Protein 6OV9 (pdb70)

B-factor: mean 27.52, std 8.32, range [11.66, 49.4]

Sequence (64 aa):
EVEALEKKVEALEKVQKLEKKVEALEHGWDGREVEALEKKVEALEKVQKLEKKVEALEHGWDGR

Radius of gyration: 17.45 Å; Cα contacts (8 Å, |Δi|>4): 10; chains: 2; bounding box: 22×20×58 Å

Solvent-accessible surface area: 6004 Å² total

Secondary structure (DSSP, 8-state):
-HHHHHHHHHHH--HHHHHHHHHHHHHTGGG-/-HHHHHHHHHHH--HHHHHHHHHHHHHTGGG-

Structure (mmCIF, N/CA/C/O backbone):
data_6OV9
#
_entry.id   6OV9
#
_cell.length_a   39.051
_cell.length_b   39.051
_cell.length_c   101.173
_cell.angle_alpha   90.000
_cell.angle_beta   90.000
_cell.angle_gamma   120.000
#
_symmetry.space_group_name_H-M   'H 3'
#
loop_
_entity.id
_entity.type
_entity.pdbx_description
1 polymer 'Coiled-coil Trimer with Glu:p-nitrophenylalanine:Lys Triad'
2 water water
#
loop_
_atom_site.group_PDB
_atom_site.id
_atom_site.type_symbol
_atom_site.label_atom_id
_atom_site.label_alt_id
_atom_site.label_comp_id
_atom_site.label_asym_id
_atom_site.label_entity_id
_atom_site.label_seq_id
_atom_site.pdbx_PDB_ins_code
_atom_site.Cartn_x
_atom_site.Cartn_y
_atom_site.Cartn_z
_atom_site.occupancy
_atom_site.B_iso_or_equiv
_atom_site.auth_seq_id
_atom_site.auth_comp_id
_atom_site.auth_asym_id
_atom_site.auth_atom_id
_atom_site.pdbx_PDB_model_num
ATOM 4 N N . GLU A 1 2 ? 13.547 -15.402 -31.000 1.00 36.61 1 GLU A N 1
ATOM 5 C CA . GLU A 1 2 ? 14.610 -15.562 -30.009 1.00 39.27 1 GLU A CA 1
ATOM 6 C C . GLU A 1 2 ? 14.864 -14.264 -29.245 1.00 36.03 1 GLU A C 1
ATOM 7 O O . GLU A 1 2 ? 14.792 -14.236 -28.022 1.00 38.52 1 GLU A O 1
ATOM 13 N N . VAL A 1 3 ? 15.161 -13.193 -29.981 1.00 36.88 2 VAL A N 1
ATOM 14 C CA . VAL A 1 3 ? 15.424 -11.898 -29.356 1.00 36.98 2 VAL A CA 1
ATOM 15 C C . VAL A 1 3 ? 14.240 -11.473 -28.494 1.00 36.64 2 VAL A C 1
ATOM 16 O O . VAL A 1 3 ? 14.400 -11.100 -27.327 1.00 35.67 2 VAL A O 1
ATOM 20 N N . GLU A 1 4 ? 13.032 -11.554 -29.052 1.00 32.85 3 GLU A N 1
ATOM 21 C CA . GLU A 1 4 ? 11.836 -11.147 -28.322 1.00 31.20 3 GLU A CA 1
ATOM 22 C C . GLU A 1 4 ? 11.660 -11.948 -27.035 1.00 33.38 3 GLU A C 1
ATOM 23 O O . GLU A 1 4 ? 11.345 -11.384 -25.979 1.00 28.67 3 GLU A O 1
ATOM 29 N N . ALA A 1 5 ? 11.844 -13.265 -27.096 1.00 26.09 4 ALA A N 1
ATOM 30 C CA . ALA A 1 5 ? 11.726 -14.047 -25.872 1.00 29.44 4 ALA A CA 1
ATOM 31 C C . ALA A 1 5 ? 12.862 -13.729 -24.905 1.00 28.76 4 ALA A C 1
ATOM 32 O O . ALA A 1 5 ? 12.671 -13.776 -23.687 1.00 29.96 4 ALA A O 1
ATOM 34 N N . LEU A 1 6 ? 14.033 -13.369 -25.425 1.00 32.63 5 LEU A N 1
ATOM 35 C CA . LEU A 1 6 ? 15.132 -12.987 -24.548 1.00 29.14 5 LEU A CA 1
ATOM 36 C C . LEU A 1 6 ? 14.861 -11.641 -23.883 1.00 26.78 5 LEU A C 1
ATOM 37 O O . LEU A 1 6 ? 15.125 -11.468 -22.689 1.00 25.06 5 LEU A O 1
ATOM 42 N N . GLU A 1 7 ? 14.307 -10.684 -24.627 1.00 29.27 6 GLU A N 1
ATOM 43 C CA . GLU A 1 7 ? 13.867 -9.439 -24.008 1.00 29.19 6 GLU A CA 1
ATOM 44 C C . GLU A 1 7 ? 12.881 -9.717 -22.879 1.00 30.49 6 GLU A C 1
ATOM 45 O O . GLU A 1 7 ? 12.986 -9.134 -21.793 1.00 29.11 6 GLU A O 1
ATOM 51 N N . LYS A 1 8 ? 11.937 -10.633 -23.112 1.00 23.99 7 LYS A N 1
ATOM 52 C CA . LYS A 1 8 ? 10.989 -11.035 -22.078 1.00 28.49 7 LYS A CA 1
ATOM 53 C C . LYS A 1 8 ? 11.705 -11.593 -20.853 1.00 27.55 7 LYS A C 1
ATOM 54 O O . LYS A 1 8 ? 11.399 -11.218 -19.715 1.00 25.50 7 LYS A O 1
ATOM 60 N N . LYS A 1 9 ? 12.631 -12.528 -21.066 1.00 21.67 8 LYS A N 1
ATOM 61 C CA . LYS A 1 9 ? 13.355 -13.112 -19.943 1.00 25.73 8 LYS A CA 1
ATOM 62 C C . LYS A 1 9 ? 14.140 -12.049 -19.189 1.00 23.51 8 LYS A C 1
ATOM 63 O O . LYS A 1 9 ? 14.122 -12.014 -17.955 1.00 24.05 8 LYS A O 1
ATOM 69 N N . VAL A 1 10 ? 14.831 -11.170 -19.916 1.00 22.44 9 VAL A N 1
ATOM 70 C CA . VAL A 1 10 ? 15.635 -10.138 -19.271 1.00 24.97 9 VAL A CA 1
ATOM 71 C C . VAL A 1 10 ? 14.749 -9.203 -18.455 1.00 27.29 9 VAL A C 1
ATOM 72 O O . VAL A 1 10 ? 15.116 -8.773 -17.352 1.00 28.58 9 VAL A O 1
ATOM 76 N N . GLU A 1 11 ? 13.555 -8.898 -18.958 1.00 28.75 10 GLU A N 1
ATOM 77 C CA . GLU A 1 11 ? 12.693 -7.965 -18.242 1.00 28.15 10 GLU A CA 1
ATOM 78 C C . GLU A 1 11 ? 12.098 -8.595 -16.989 1.00 28.63 10 GLU A C 1
ATOM 79 O O . GLU A 1 11 ? 11.893 -7.901 -15.987 1.00 32.01 10 GLU A O 1
ATOM 85 N N . ALA A 1 12 ? 11.819 -9.897 -17.018 1.00 22.05 11 ALA A N 1
ATOM 86 C CA . ALA A 1 12 ? 11.424 -10.582 -15.796 1.00 22.68 11 ALA A CA 1
ATOM 87 C C . ALA A 1 12 ? 12.566 -10.592 -14.786 1.00 21.48 11 ALA A C 1
ATOM 88 O O . ALA A 1 12 ? 12.342 -10.418 -13.587 1.00 18.59 11 ALA A O 1
ATOM 90 N N . LEU A 1 13 ? 13.801 -10.781 -15.264 1.00 22.72 12 LEU A N 1
ATOM 91 C CA . LEU A 1 13 ? 14.964 -10.805 -14.379 1.00 22.43 12 LEU A CA 1
ATOM 92 C C . LEU A 1 13 ? 15.216 -9.445 -13.753 1.00 20.37 12 LEU A C 1
ATOM 93 O O . LEU A 1 13 ? 15.602 -9.357 -12.583 1.00 20.12 12 LEU A O 1
ATOM 98 N N . GLU A 1 14 ? 15.037 -8.376 -14.516 1.00 17.76 13 GLU A N 1
ATOM 99 C CA . GLU A 1 14 ? 15.232 -7.054 -13.957 1.00 20.99 13 GLU A CA 1
ATOM 100 C C . GLU A 1 14 ? 14.249 -6.801 -12.810 1.00 18.23 13 GLU A C 1
ATOM 101 O O . GLU A 1 14 ? 14.624 -6.207 -11.798 1.00 17.34 13 GLU A O 1
ATOM 121 N N . LYS A 1 16 ? 12.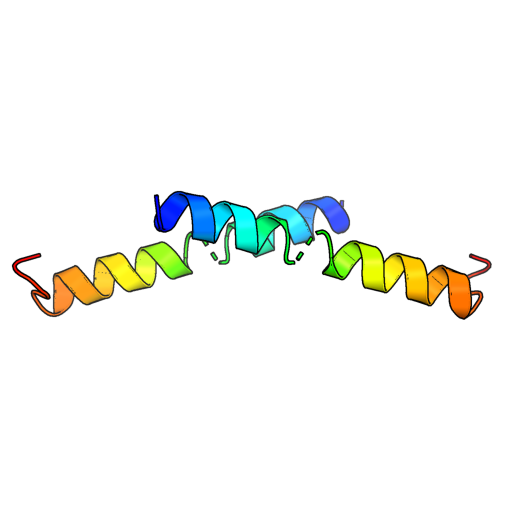776 -9.251 -10.914 1.00 18.52 15 LYS A N 1
ATOM 122 C CA . LYS A 1 16 ? 13.198 -10.102 -9.811 1.00 18.03 15 LYS A CA 1
ATOM 123 C C . LYS A 1 16 ? 14.379 -9.502 -9.071 1.00 15.48 15 LYS A C 1
ATOM 124 O O . LYS A 1 16 ? 14.388 -9.459 -7.839 1.00 17.07 15 LYS A O 1
ATOM 130 N N . VAL A 1 17 ? 15.377 -9.037 -9.821 1.00 12.32 16 VAL A N 1
ATOM 131 C CA . VAL A 1 17 ? 16.567 -8.476 -9.188 1.00 14.51 16 VAL A CA 1
ATOM 132 C C . VAL A 1 17 ? 16.207 -7.220 -8.393 1.00 14.75 16 VAL A C 1
ATOM 133 O O . VAL A 1 17 ? 16.684 -7.025 -7.268 1.00 13.92 16 VAL A O 1
ATOM 137 N N . GLN A 1 18 ? 15.323 -6.377 -8.932 1.00 13.71 17 GLN A N 1
ATOM 138 C CA . GLN A 1 18 ? 14.897 -5.190 -8.183 1.00 18.34 17 GLN A CA 1
ATOM 139 C C . GLN A 1 18 ? 14.217 -5.572 -6.870 1.00 15.72 17 GLN A C 1
ATOM 140 O O . GLN A 1 18 ? 14.508 -4.989 -5.817 1.00 16.80 17 GLN A O 1
ATOM 146 N N . LYS A 1 19 ? 13.326 -6.567 -6.905 1.00 14.44 18 LYS A N 1
ATOM 147 C CA . LYS A 1 19 ? 12.687 -7.023 -5.674 1.00 14.52 18 LYS A CA 1
ATOM 148 C C . LYS A 1 19 ? 13.710 -7.582 -4.690 1.00 13.72 18 LYS A C 1
ATOM 149 O O . LYS A 1 19 ? 13.645 -7.300 -3.487 1.00 14.67 18 LYS A O 1
ATOM 155 N N . LEU A 1 20 ? 14.663 -8.380 -5.182 1.00 14.20 19 LEU A N 1
ATOM 156 C CA . LEU A 1 20 ? 15.747 -8.867 -4.330 1.00 14.33 19 LEU A CA 1
ATOM 157 C C . LEU A 1 20 ? 16.513 -7.712 -3.687 1.00 15.31 19 LEU A C 1
ATOM 158 O O . LEU A 1 20 ? 16.779 -7.722 -2.479 1.00 14.87 19 LEU A O 1
ATOM 163 N N . GLU A 1 21 ? 16.903 -6.716 -4.486 1.00 12.97 20 GLU A N 1
ATOM 164 C CA . GLU A 1 21 ? 17.632 -5.570 -3.935 1.00 15.81 20 GLU A CA 1
ATOM 165 C C . GLU A 1 21 ? 16.867 -4.918 -2.785 1.00 16.65 20 GLU A C 1
ATOM 166 O O . GLU A 1 21 ? 17.436 -4.625 -1.722 1.00 17.70 20 GLU A O 1
ATOM 172 N N . LYS A 1 22 ? 15.567 -4.685 -2.983 1.00 16.36 21 LYS A N 1
ATOM 173 C CA . LYS A 1 22 ? 14.740 -4.109 -1.926 1.00 16.09 21 LYS A CA 1
ATOM 174 C C . LYS A 1 22 ? 14.727 -4.989 -0.684 1.00 16.61 21 LYS A C 1
ATOM 175 O O . LYS A 1 22 ? 14.847 -4.491 0.443 1.00 16.72 21 LYS A O 1
ATOM 181 N N . LYS A 1 23 ? 14.583 -6.303 -0.859 1.00 15.10 22 LYS A N 1
ATOM 182 C CA . LYS A 1 23 ? 14.512 -7.170 0.309 1.00 14.65 22 LYS A CA 1
ATOM 183 C C . LYS A 1 23 ? 15.861 -7.248 1.006 1.00 15.66 22 LYS A C 1
ATOM 184 O O . LYS A 1 23 ? 15.926 -7.260 2.238 1.00 16.63 22 LYS A O 1
ATOM 190 N N . VAL A 1 24 ? 16.949 -7.276 0.235 1.00 14.89 23 VAL A N 1
ATOM 191 C CA . VAL A 1 24 ? 18.290 -7.306 0.829 1.00 14.13 23 VAL A CA 1
ATOM 192 C C . VAL A 1 24 ? 18.590 -6.004 1.576 1.00 18.24 23 VAL A C 1
ATOM 193 O O . VAL A 1 24 ? 19.169 -6.024 2.670 1.00 17.61 23 VAL A O 1
ATOM 197 N N . GLU A 1 25 ? 18.204 -4.850 1.015 1.00 19.95 24 GLU A N 1
ATOM 198 C CA . GLU A 1 25 ? 18.393 -3.596 1.754 1.00 20.08 24 GLU A CA 1
ATOM 199 C C . GLU A 1 25 ? 17.597 -3.600 3.054 1.00 22.02 24 GLU A C 1
ATOM 200 O O . GLU A 1 25 ? 18.095 -3.169 4.104 1.00 20.72 24 GLU A O 1
ATOM 206 N N . ALA A 1 26 ? 16.360 -4.093 3.007 1.00 18.49 25 ALA A N 1
ATOM 207 C CA . ALA A 1 26 ? 15.551 -4.186 4.218 1.00 21.11 25 ALA A CA 1
ATOM 208 C C . ALA A 1 26 ? 16.229 -5.051 5.269 1.00 25.47 25 ALA A C 1
ATOM 209 O O . ALA A 1 26 ? 16.183 -4.736 6.463 1.00 26.59 25 ALA A O 1
ATOM 211 N N . LEU A 1 27 ? 16.895 -6.131 4.839 1.00 22.66 26 LEU A N 1
ATOM 212 C CA . LEU A 1 27 ? 17.592 -7.008 5.780 1.00 21.23 26 LEU A CA 1
ATOM 213 C C . LEU A 1 27 ? 18.847 -6.349 6.338 1.00 22.90 26 LEU A C 1
ATOM 214 O O . LEU A 1 27 ? 19.206 -6.569 7.498 1.00 29.38 26 LEU A O 1
ATOM 219 N N . GLU A 1 28 ? 19.540 -5.552 5.529 1.00 23.98 27 GLU A N 1
ATOM 220 C CA . GLU A 1 28 ? 20.781 -4.938 5.993 1.00 26.13 27 GLU A CA 1
ATOM 221 C C . GLU A 1 28 ? 20.520 -3.807 6.976 1.00 28.33 27 GLU A C 1
ATOM 222 O O . GLU A 1 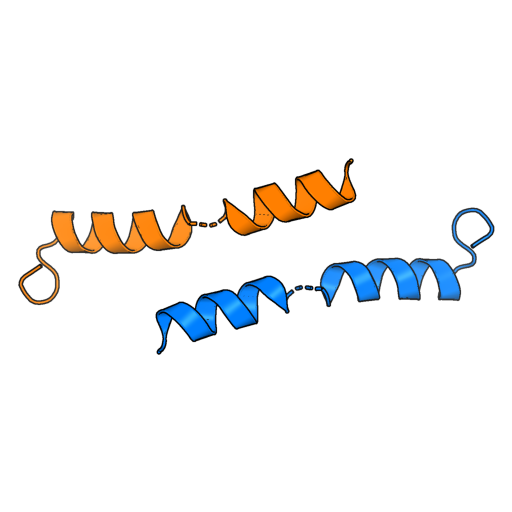28 ? 21.306 -3.590 7.907 1.00 25.81 27 GLU A O 1
ATOM 228 N N . HIS A 1 29 ? 19.452 -3.051 6.761 1.00 28.71 28 HIS A N 1
ATOM 229 C CA . HIS A 1 29 ? 19.212 -1.826 7.508 1.00 29.40 28 HIS A CA 1
ATOM 230 C C . HIS A 1 29 ? 18.296 -2.032 8.698 1.00 28.84 28 HIS A C 1
ATOM 231 O O . HIS A 1 29 ? 18.056 -1.082 9.447 1.00 34.93 28 HIS A O 1
ATOM 238 N N . GLY A 1 30 ? 17.793 -3.246 8.899 1.00 28.77 29 GLY A N 1
ATOM 239 C CA . GLY A 1 30 ? 16.761 -3.456 9.897 1.00 32.74 29 GLY A CA 1
ATOM 240 C C . GLY A 1 30 ? 15.509 -2.650 9.630 1.00 36.34 29 GLY A C 1
ATOM 241 O O . GLY A 1 30 ? 14.830 -2.233 10.577 1.00 30.36 29 GLY A O 1
ATOM 242 N N . TRP A 1 31 ? 15.192 -2.405 8.354 1.00 34.25 30 TRP A N 1
ATOM 243 C CA . TRP A 1 31 ? 14.054 -1.567 7.998 1.00 29.59 30 TRP A CA 1
ATOM 244 C C . TRP A 1 31 ? 12.766 -2.201 8.496 1.00 37.43 30 TRP A C 1
ATOM 245 O O . TRP A 1 31 ? 12.435 -3.330 8.110 1.00 28.26 30 TRP A O 1
ATOM 256 N N . ASP A 1 32 ? 12.045 -1.462 9.350 1.00 33.60 31 ASP A N 1
ATOM 257 C CA . ASP A 1 32 ? 10.733 -1.873 9.848 1.00 31.07 31 ASP A CA 1
ATOM 258 C C . ASP A 1 32 ? 10.817 -3.186 10.627 1.00 34.41 31 ASP A C 1
ATOM 259 O O . ASP A 1 32 ? 9.946 -4.051 10.521 1.00 39.16 31 ASP A O 1
ATOM 264 N N . GLY A 1 33 ? 11.874 -3.339 11.425 1.00 33.49 32 GLY A N 1
ATOM 265 C CA . GLY A 1 33 ? 12.075 -4.563 12.174 1.00 34.02 32 GLY A CA 1
ATOM 266 C C . GLY A 1 33 ? 12.470 -5.767 11.347 1.00 38.77 32 GLY A C 1
ATOM 267 O O . GLY A 1 33 ? 12.712 -6.836 11.921 1.00 41.82 32 GLY A O 1
ATOM 268 N N . ARG A 1 34 ? 12.528 -5.642 10.022 1.00 36.93 33 ARG A N 1
ATOM 269 C CA . ARG A 1 34 ? 13.053 -6.707 9.182 1.00 37.98 33 ARG A CA 1
ATOM 270 C C . ARG A 1 34 ? 14.551 -6.850 9.434 1.00 35.43 33 ARG A C 1
ATOM 271 O O . ARG A 1 34 ? 15.149 -7.873 9.097 1.00 41.98 33 ARG A O 1
ATOM 282 N N . GLU B 1 2 ? -0.624 -7.279 -2.899 1.00 34.35 1 GLU B N 1
ATOM 283 C CA . GLU B 1 2 ? -1.264 -6.638 -4.042 1.00 42.65 1 GLU B CA 1
ATOM 284 C C . GLU B 1 2 ? -0.313 -5.676 -4.758 1.00 38.03 1 GLU B C 1
ATOM 285 O O . GLU B 1 2 ? -0.273 -5.647 -5.986 1.00 39.76 1 GLU B O 1
ATOM 291 N N . VAL B 1 3 ? 0.439 -4.888 -3.986 1.00 35.75 2 VAL B N 1
ATOM 292 C CA . VAL B 1 3 ? 1.411 -3.971 -4.576 1.00 34.24 2 VAL B CA 1
ATOM 293 C C . VAL B 1 3 ? 2.431 -4.746 -5.398 1.00 37.35 2 VAL B C 1
ATOM 294 O O . VAL B 1 3 ? 2.702 -4.423 -6.560 1.00 37.07 2 VAL B O 1
ATOM 298 N N . GLU B 1 4 ? 2.995 -5.798 -4.808 1.00 35.08 3 GLU B N 1
ATOM 299 C CA . GLU B 1 4 ? 3.985 -6.611 -5.499 1.00 33.10 3 GLU B CA 1
ATOM 300 C C . GLU B 1 4 ? 3.392 -7.242 -6.757 1.00 36.52 3 GLU B C 1
ATOM 301 O O . GLU B 1 4 ? 4.073 -7.369 -7.785 1.00 28.25 3 GLU B O 1
ATOM 307 N N . ALA B 1 5 ? 2.119 -7.633 -6.703 1.00 28.69 4 ALA B N 1
ATOM 308 C CA . ALA B 1 5 ? 1.486 -8.136 -7.913 1.00 30.51 4 ALA B CA 1
ATOM 309 C C . ALA B 1 5 ? 1.169 -6.998 -8.874 1.00 28.12 4 ALA B C 1
ATOM 310 O O . ALA B 1 5 ? 1.162 -7.201 -10.091 1.00 27.50 4 ALA B O 1
ATOM 312 N N . LEU B 1 6 ? 0.948 -5.791 -8.360 1.00 30.60 5 LEU B N 1
ATOM 313 C CA . LEU B 1 6 ? 0.713 -4.665 -9.257 1.00 30.47 5 LEU B CA 1
ATOM 314 C C . LEU B 1 6 ? 2.005 -4.226 -9.939 1.00 26.99 5 LEU B C 1
ATOM 315 O O . LEU B 1 6 ? 2.010 -3.914 -11.134 1.00 27.10 5 LEU B O 1
ATOM 320 N N . GLU B 1 7 ? 3.114 -4.216 -9.204 1.00 26.47 6 GLU B N 1
ATOM 321 C CA . GLU B 1 7 ? 4.397 -3.906 -9.819 1.00 31.30 6 GLU B CA 1
ATOM 322 C C . GLU B 1 7 ? 4.723 -4.902 -10.921 1.00 30.22 6 GLU B C 1
ATOM 323 O O . GLU B 1 7 ? 5.287 -4.533 -11.955 1.00 26.88 6 GLU B O 1
ATOM 329 N N . LYS B 1 8 ? 4.350 -6.168 -10.725 1.00 25.72 7 LYS B N 1
ATOM 330 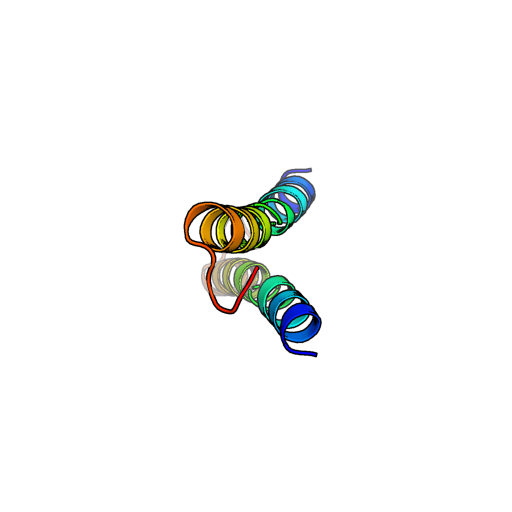C CA . LYS B 1 8 ? 4.542 -7.185 -11.753 1.00 26.12 7 LYS B CA 1
ATOM 331 C C . LYS B 1 8 ? 3.694 -6.902 -12.988 1.00 25.60 7 LYS B C 1
ATOM 332 O O . LYS B 1 8 ? 4.173 -7.018 -14.120 1.00 21.46 7 LYS B O 1
ATOM 338 N N . LYS B 1 9 ? 2.420 -6.559 -12.793 1.00 24.94 8 LYS B N 1
ATOM 339 C CA . LYS B 1 9 ? 1.566 -6.306 -13.949 1.00 25.67 8 LYS B CA 1
ATOM 340 C C . LYS B 1 9 ? 2.022 -5.064 -14.700 1.00 24.25 8 LYS B C 1
ATOM 341 O O . LYS B 1 9 ? 2.028 -5.044 -15.935 1.00 22.29 8 LYS B O 1
ATOM 347 N N . VAL B 1 10 ? 2.429 -4.029 -13.971 1.00 22.30 9 VAL B N 1
ATOM 348 C CA . VAL B 1 10 ? 2.875 -2.800 -14.613 1.00 24.12 9 VAL B CA 1
ATOM 349 C C . VAL B 1 10 ? 4.138 -3.050 -15.425 1.00 26.91 9 VAL B C 1
ATOM 350 O O . VAL B 1 10 ? 4.210 -2.720 -16.616 1.00 27.98 9 VAL B O 1
ATOM 354 N N . GLU B 1 11 ? 5.147 -3.657 -14.802 1.00 25.75 10 GLU B N 1
ATOM 355 C CA . GLU B 1 11 ? 6.396 -3.901 -15.509 1.00 28.04 10 GLU B CA 1
ATOM 356 C C . GLU B 1 11 ? 6.217 -4.867 -16.678 1.00 28.41 10 GLU B C 1
ATOM 357 O O . GLU B 1 11 ? 7.020 -4.834 -17.615 1.00 32.04 10 GLU B O 1
ATOM 363 N N . ALA B 1 12 ? 5.162 -5.692 -16.675 1.00 22.39 11 ALA B N 1
ATOM 364 C CA . ALA B 1 12 ? 4.820 -6.465 -17.863 1.00 19.59 11 ALA B CA 1
A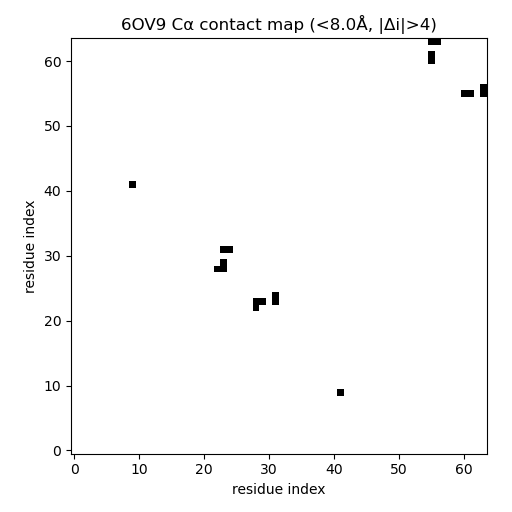TOM 365 C C . ALA B 1 12 ? 4.093 -5.616 -18.900 1.00 25.38 11 ALA B C 1
ATOM 366 O O . ALA B 1 12 ? 4.215 -5.873 -20.105 1.00 20.72 11 ALA B O 1
ATOM 368 N N . LEU B 1 13 ? 3.332 -4.609 -18.451 1.00 21.90 12 LEU B N 1
ATOM 369 C CA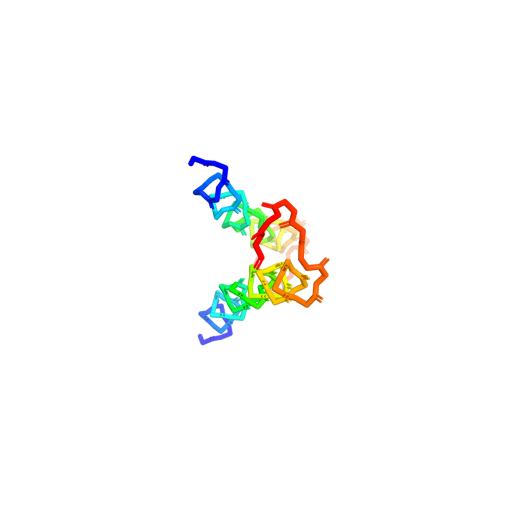 . LEU B 1 13 ? 2.722 -3.667 -19.383 1.00 21.54 12 LEU B CA 1
ATOM 370 C C . LEU B 1 13 ? 3.782 -2.820 -20.069 1.00 21.16 12 LEU B C 1
ATOM 371 O O . LEU B 1 13 ? 3.676 -2.531 -21.266 1.00 19.81 12 LEU B O 1
ATOM 376 N N . GLU B 1 14 ? 4.801 -2.407 -19.324 1.00 18.64 13 GLU B N 1
ATOM 377 C CA . GLU B 1 14 ? 5.924 -1.666 -19.879 1.00 19.09 13 GLU B CA 1
ATOM 378 C C . GLU B 1 14 ? 6.584 -2.388 -21.049 1.00 17.28 13 GLU B C 1
ATOM 379 O O . GLU B 1 14 ? 6.918 -1.763 -22.064 1.00 16.94 13 GLU B O 1
ATOM 399 N N . LYS B 1 16 ? 5.202 -4.832 -22.940 1.00 18.63 15 LYS B N 1
ATOM 400 C CA . LYS B 1 16 ? 4.242 -4.898 -24.035 1.00 15.08 15 LYS B CA 1
ATOM 401 C C . LYS B 1 16 ? 4.122 -3.564 -24.758 1.00 16.61 15 LYS B C 1
ATOM 402 O O . LYS B 1 16 ? 4.118 -3.527 -25.984 1.00 16.76 15 LYS B O 1
ATOM 408 N N . VAL B 1 17 ? 3.991 -2.474 -24.001 1.00 12.86 16 VAL B N 1
ATOM 409 C CA . VAL B 1 17 ? 3.913 -1.152 -24.620 1.00 14.41 16 VAL B CA 1
ATOM 410 C C . VAL B 1 17 ? 5.189 -0.856 -25.404 1.00 15.76 16 VAL B C 1
ATOM 411 O O . VAL B 1 17 ? 5.136 -0.372 -26.543 1.00 14.22 16 VAL B O 1
ATOM 415 N N . GLN B 1 18 ? 6.351 -1.177 -24.834 1.00 15.97 17 GLN B N 1
ATOM 416 C CA . GLN B 1 18 ? 7.606 -0.993 -25.570 1.00 19.51 17 GLN B CA 1
ATOM 417 C C . GLN B 1 18 ? 7.580 -1.732 -26.902 1.00 16.27 17 GLN B C 1
ATO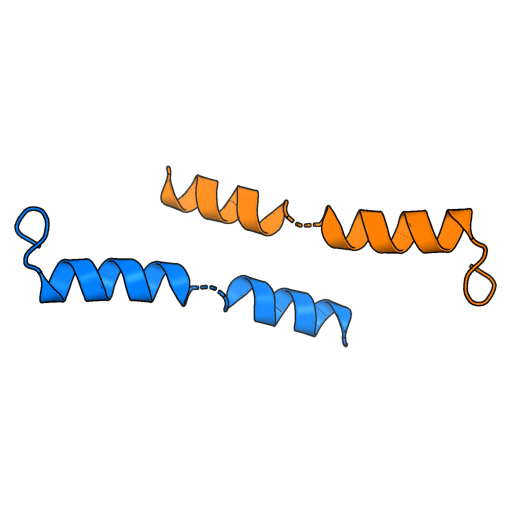M 418 O O . GLN B 1 18 ? 7.928 -1.173 -27.950 1.00 17.52 17 GLN B O 1
ATOM 424 N N . LYS B 1 19 ? 7.170 -2.998 -26.878 1.00 15.13 18 LYS B N 1
ATOM 425 C CA . LYS B 1 19 ? 7.107 -3.777 -28.108 1.00 15.46 18 LYS B CA 1
ATOM 426 C C . LYS B 1 19 ? 6.097 -3.182 -29.083 1.00 15.86 18 LYS B C 1
ATOM 427 O O . LYS B 1 19 ? 6.335 -3.146 -30.294 1.00 13.46 18 LYS B O 1
ATOM 433 N N . LEU B 1 20 ? 4.966 -2.694 -28.571 1.00 14.11 19 LEU B N 1
ATOM 434 C CA . LEU B 1 20 ? 3.989 -2.036 -29.437 1.00 16.29 19 LEU B CA 1
ATOM 435 C C . LEU B 1 20 ? 4.589 -0.806 -30.111 1.00 16.07 19 LEU B C 1
ATOM 436 O O . LEU B 1 20 ? 4.420 -0.605 -31.319 1.00 18.29 19 LEU B O 1
ATOM 441 N N . GLU B 1 21 ? 5.304 0.029 -29.346 1.00 14.36 20 GLU B N 1
ATOM 442 C CA . GLU B 1 21 ? 5.934 1.217 -29.934 1.00 17.93 20 GLU B CA 1
ATOM 443 C C . GLU B 1 21 ? 6.866 0.851 -31.087 1.00 16.87 20 GLU B C 1
ATOM 444 O O . GLU B 1 21 ? 6.854 1.503 -32.148 1.00 17.10 20 GLU B O 1
ATOM 450 N N . LYS B 1 22 ? 7.687 -0.187 -30.900 1.00 14.33 21 LYS B N 1
ATOM 451 C CA . LYS B 1 22 ? 8.583 -0.637 -31.961 1.00 14.45 21 LYS B CA 1
ATOM 452 C C . LYS B 1 22 ? 7.810 -1.111 -33.180 1.00 16.69 21 LYS B C 1
ATOM 453 O O . LYS B 1 22 ? 8.204 -0.839 -34.321 1.00 17.64 21 LYS B O 1
ATOM 459 N N . LYS B 1 23 ? 6.726 -1.859 -32.966 1.00 15.95 22 LYS B N 1
ATOM 460 C CA . LYS B 1 23 ? 5.969 -2.353 -34.108 1.00 18.86 22 LYS B CA 1
ATOM 461 C C . LYS B 1 23 ? 5.264 -1.208 -34.821 1.00 16.70 22 LYS B C 1
ATOM 462 O O . LYS B 1 23 ? 5.266 -1.152 -36.053 1.00 20.12 22 LYS B O 1
ATOM 468 N N . VAL B 1 24 ? 4.693 -0.265 -34.068 1.00 15.21 23 VAL B N 1
ATOM 469 C CA . VAL B 1 24 ? 4.015 0.873 -34.696 1.00 16.13 23 VAL B CA 1
ATOM 470 C C . VAL B 1 24 ? 5.017 1.782 -35.415 1.00 19.95 23 VAL B C 1
ATOM 471 O O . VAL B 1 24 ? 4.742 2.263 -36.520 1.00 17.75 23 VAL B O 1
ATOM 475 N N . GLU B 1 25 ? 6.195 2.02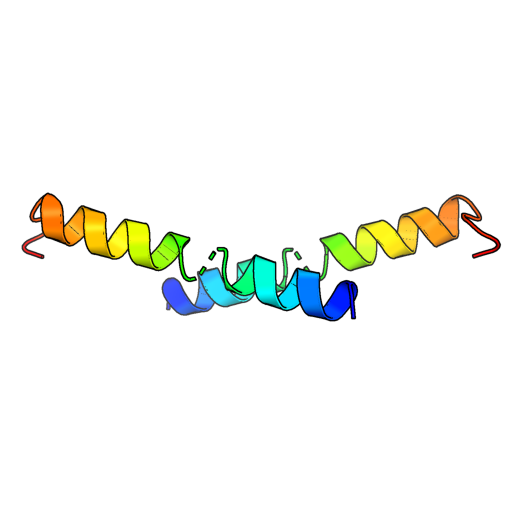8 -34.822 1.00 19.54 24 GLU B N 1
ATOM 476 C CA . GLU B 1 25 ? 7.201 2.827 -35.532 1.00 21.01 24 GLU B CA 1
ATOM 477 C C . GLU B 1 25 ? 7.599 2.177 -36.853 1.00 24.50 24 GLU B C 1
ATOM 478 O O . GLU B 1 25 ? 7.729 2.860 -37.881 1.00 24.08 24 GLU B O 1
ATOM 484 N N . ALA B 1 26 ? 7.807 0.859 -36.841 1.00 21.10 25 ALA B N 1
ATOM 485 C CA . ALA B 1 26 ? 8.138 0.136 -38.068 1.00 21.38 25 ALA B CA 1
ATOM 486 C C . ALA B 1 26 ? 7.053 0.310 -39.118 1.00 28.78 25 ALA B C 1
ATOM 487 O O . ALA B 1 26 ? 7.350 0.506 -40.301 1.00 25.30 25 ALA B O 1
ATOM 489 N N . LEU B 1 27 ? 5.783 0.247 -38.701 1.00 23.56 26 LEU B N 1
ATOM 490 C CA . LEU B 1 27 ? 4.683 0.427 -39.645 1.00 23.96 26 LEU B CA 1
ATOM 491 C C . LEU B 1 27 ? 4.652 1.848 -40.195 1.00 25.07 26 LEU B C 1
ATOM 492 O O . LEU B 1 27 ? 4.424 2.051 -41.391 1.00 30.40 26 LEU B O 1
ATOM 497 N N . GLU B 1 28 ? 4.869 2.848 -39.336 1.00 23.00 27 GLU B N 1
ATOM 498 C CA . GLU B 1 28 ? 4.788 4.241 -39.773 1.00 26.63 27 GLU B CA 1
ATOM 499 C C . GLU B 1 28 ? 5.886 4.593 -40.762 1.00 29.54 27 GLU B C 1
ATOM 500 O O . GLU B 1 28 ? 5.674 5.426 -41.654 1.00 24.57 27 GLU B O 1
ATOM 506 N N . HIS B 1 29 ? 7.061 3.986 -40.607 1.00 28.92 28 HIS B N 1
ATOM 507 C CA . HIS B 1 29 ? 8.238 4.355 -41.375 1.00 31.07 28 HIS B CA 1
ATOM 508 C C . HIS B 1 29 ? 8.512 3.414 -42.530 1.00 28.34 28 HIS B C 1
ATOM 509 O O . HIS B 1 29 ? 9.407 3.691 -43.334 1.00 34.27 28 HIS B O 1
ATOM 516 N N . GLY B 1 30 ? 7.773 2.317 -42.632 1.00 30.03 29 GLY B N 1
ATOM 517 C CA . GLY B 1 30 ? 8.109 1.304 -43.612 1.00 34.97 29 GLY B CA 1
ATOM 518 C C . GLY B 1 30 ? 9.488 0.715 -43.415 1.00 36.55 29 GLY B C 1
ATOM 519 O O . GLY B 1 30 ? 10.168 0.400 -44.399 1.00 32.72 29 GLY B O 1
ATOM 520 N N . TRP B 1 31 ? 9.929 0.570 -42.163 1.00 34.90 30 TRP B N 1
ATOM 521 C CA . TRP B 1 31 ? 11.260 0.032 -41.889 1.00 32.18 30 TRP B CA 1
ATOM 522 C C . TRP B 1 31 ? 11.360 -1.398 -42.390 1.00 36.06 30 TRP B C 1
ATOM 523 O O . TRP B 1 31 ? 10.611 -2.271 -41.939 1.00 36.09 30 TRP B O 1
ATOM 534 N N . ASP B 1 32 ? 12.299 -1.631 -43.311 1.00 36.12 31 ASP B N 1
ATOM 535 C CA . ASP B 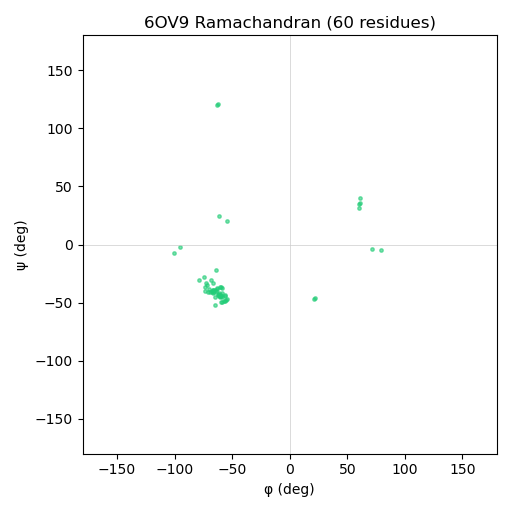1 32 ? 12.611 -2.970 -43.812 1.00 31.66 31 ASP B CA 1
ATOM 536 C C . ASP B 1 32 ? 11.405 -3.608 -44.495 1.00 33.89 31 ASP B C 1
ATOM 537 O O . ASP B 1 32 ? 11.195 -4.820 -44.418 1.00 40.60 31 ASP B O 1
ATOM 542 N N . GLY B 1 33 ? 10.608 -2.792 -45.182 1.00 30.13 32 GLY B N 1
ATOM 543 C CA . GLY B 1 33 ? 9.455 -3.302 -45.894 1.00 36.42 32 GLY B CA 1
ATOM 544 C C . GLY B 1 33 ? 8.248 -3.590 -45.032 1.00 37.01 32 GLY B C 1
ATOM 545 O O . GLY B 1 33 ? 7.201 -3.973 -45.571 1.00 40.06 32 GLY B O 1
ATOM 546 N N . ARG B 1 34 ? 8.363 -3.448 -43.714 1.00 36.89 33 ARG B N 1
ATOM 547 C CA . ARG B 1 34 ? 7.200 -3.481 -42.841 1.00 39.02 33 ARG B CA 1
ATOM 548 C C . ARG B 1 34 ? 6.352 -2.229 -43.068 1.00 38.68 33 ARG B C 1
ATOM 549 O O . ARG B 1 34 ? 5.122 -2.271 -42.976 1.00 41.48 33 ARG B O 1
#

Foldseek 3Di:
DVVVVVVVVVVVVCVVVVVVVVVCVVVCPPVD/DVVVVVVVVVVVCCVVVVVVVVVCVVVCVPND